Protein AF-A0A4Y2C6G5-F1 (afdb_monomer)

Sequence (142 aa):
MELARELGEEVDEKFTIVNLKKVILNSSDYEEEFAKEMLEAIIVRRQEKEVLERQREKEDKDRKFEREKEERDRQFELEKIKLQTSSETSSVTSESSENNTKYNCAELQKVLQRFDSRTDDISLYLVVFERQANRLKINKAD

Foldseek 3Di:
DVLLVVLVHDDDPPDDPVNSVVSQVPRPSRDPVVSVVVVVVVVVVVVVVVVVVVVVVVVVVVVVVVVVVVVVVVVVVVVVVVVVVVVVVVVVVVVVQVVLLVVLVVVLVVVQDDDDPVPDDPVVSVVVSVVSCVVSVNDDDD

pLDDT: mean 84.84, std 15.59, range [36.28, 97.12]

Structure (mmCIF, N/CA/C/O backbone):
data_AF-A0A4Y2C6G5-F1
#
_entry.id   AF-A0A4Y2C6G5-F1
#
loop_
_atom_site.group_PDB
_atom_site.id
_atom_site.type_symbol
_atom_site.label_atom_id
_atom_site.label_alt_id
_atom_site.label_comp_id
_atom_site.label_asym_id
_atom_site.label_entity_id
_atom_site.label_seq_id
_atom_site.pdbx_PDB_ins_code
_atom_site.Cartn_x
_atom_site.Cartn_y
_atom_site.Cartn_z
_atom_site.occupancy
_atom_site.B_iso_or_equiv
_atom_site.auth_seq_id
_atom_site.auth_comp_id
_atom_site.auth_asym_id
_atom_site.auth_atom_id
_atom_site.pdbx_PDB_model_num
ATOM 1 N N . MET A 1 1 ? -17.952 -5.181 23.622 1.00 89.81 1 MET A N 1
ATOM 2 C CA . MET A 1 1 ? -18.436 -6.536 23.952 1.00 89.81 1 MET A CA 1
ATOM 3 C C . MET A 1 1 ? -17.444 -7.280 24.822 1.00 89.81 1 MET A C 1
ATOM 5 O O . MET A 1 1 ? -17.897 -7.850 25.794 1.00 89.81 1 MET A O 1
ATOM 9 N N . GLU A 1 2 ? -16.135 -7.221 24.537 1.00 91.62 2 GLU A N 1
ATOM 10 C CA . GLU A 1 2 ? -15.084 -7.856 25.361 1.00 91.62 2 GLU A CA 1
ATOM 11 C C . GLU A 1 2 ? -15.239 -7.608 26.871 1.00 91.62 2 GLU A C 1
ATOM 13 O O . GLU A 1 2 ? -15.403 -8.576 27.595 1.00 91.62 2 GLU A O 1
ATOM 18 N N . LEU A 1 3 ? -15.323 -6.351 27.329 1.00 92.50 3 LEU A N 1
ATOM 19 C CA . LEU A 1 3 ? -15.504 -6.057 28.761 1.00 92.50 3 LEU A CA 1
ATOM 20 C C . LEU A 1 3 ? -16.747 -6.729 29.379 1.00 92.50 3 LEU A C 1
ATOM 22 O O . LEU A 1 3 ? -16.678 -7.247 30.481 1.00 92.50 3 LEU A O 1
ATOM 26 N N . ALA A 1 4 ? -17.881 -6.752 28.676 1.00 92.69 4 ALA A N 1
ATOM 27 C CA . ALA A 1 4 ? -19.091 -7.387 29.200 1.00 92.69 4 ALA A CA 1
ATOM 28 C C . ALA A 1 4 ? -18.929 -8.911 29.331 1.00 92.69 4 ALA A C 1
ATOM 30 O O . ALA A 1 4 ? -19.365 -9.483 30.319 1.00 92.69 4 ALA A O 1
ATOM 31 N N . ARG A 1 5 ? -18.246 -9.554 28.371 1.00 92.19 5 ARG A N 1
ATOM 32 C CA . ARG A 1 5 ? -17.932 -10.989 28.456 1.00 92.19 5 ARG A CA 1
ATOM 33 C C . ARG A 1 5 ? -16.971 -11.298 29.601 1.00 92.19 5 ARG A C 1
ATOM 35 O O . ARG A 1 5 ? -17.104 -12.346 30.217 1.00 92.19 5 ARG A O 1
ATOM 42 N N . GLU A 1 6 ? -16.027 -10.400 29.872 1.00 91.12 6 GLU A N 1
ATOM 43 C CA . GLU A 1 6 ? -15.084 -10.541 30.986 1.00 91.12 6 GLU A CA 1
ATOM 44 C C . GLU A 1 6 ? -15.792 -10.464 32.346 1.00 91.12 6 GLU A C 1
ATOM 46 O O . GLU A 1 6 ? -15.459 -11.210 33.258 1.00 91.12 6 GLU A O 1
ATOM 51 N N . LEU A 1 7 ? -16.831 -9.629 32.447 1.00 91.69 7 LEU A N 1
ATOM 52 C CA . LEU A 1 7 ? -17.733 -9.560 33.604 1.00 91.69 7 LEU A CA 1
ATOM 53 C C . LEU A 1 7 ? -18.719 -10.745 33.680 1.00 91.69 7 LEU A C 1
ATOM 55 O O . LEU A 1 7 ? -19.622 -10.738 34.505 1.00 91.69 7 LEU A O 1
ATOM 59 N N . GLY A 1 8 ? -18.597 -11.748 32.802 1.00 90.19 8 GLY A N 1
ATOM 60 C CA . GLY A 1 8 ? -19.485 -12.914 32.777 1.00 90.19 8 GLY A CA 1
ATOM 61 C C . GLY A 1 8 ? -20.882 -12.647 32.206 1.00 90.19 8 GLY A C 1
ATOM 62 O O . GLY A 1 8 ? -21.737 -13.530 32.256 1.00 90.19 8 GLY A O 1
ATOM 63 N N . GLU A 1 9 ? -21.122 -11.467 31.632 1.00 92.88 9 GLU A N 1
ATOM 64 C CA . GLU A 1 9 ? -22.418 -11.092 31.071 1.00 92.88 9 GLU A CA 1
ATOM 65 C C . GLU A 1 9 ? -22.597 -11.631 29.645 1.00 92.88 9 GLU A C 1
ATOM 67 O O . GLU A 1 9 ? -21.712 -11.536 28.782 1.00 92.88 9 GLU A O 1
ATOM 72 N N . GLU A 1 10 ? -23.790 -12.151 29.357 1.00 90.25 10 GLU A N 1
ATOM 73 C CA . GLU A 1 10 ? -24.140 -12.613 28.018 1.00 90.25 10 GLU A CA 1
ATOM 74 C C . GLU A 1 10 ? -24.421 -11.414 27.097 1.00 90.25 10 GLU A C 1
ATOM 76 O O . GLU A 1 10 ? -25.297 -10.583 27.348 1.00 90.25 10 GLU A O 1
ATOM 81 N N . VAL A 1 11 ? -23.661 -11.310 26.002 1.00 91.19 11 VAL A N 1
ATOM 82 C CA . VAL A 1 11 ? -23.789 -10.218 25.026 1.00 91.19 11 VAL A CA 1
ATOM 83 C C . VAL A 1 11 ? -23.947 -10.738 23.603 1.00 91.19 11 VAL A C 1
ATOM 85 O O . VAL A 1 11 ? -23.107 -11.490 23.103 1.00 91.19 11 VAL A O 1
ATOM 88 N N . ASP A 1 12 ? -25.004 -10.274 22.934 1.00 90.69 12 ASP A N 1
ATOM 89 C CA . ASP A 1 12 ? -25.268 -10.514 21.511 1.00 90.69 12 ASP A CA 1
ATOM 90 C C . ASP A 1 12 ? -24.484 -9.503 20.653 1.00 90.69 12 ASP A C 1
ATOM 92 O O . ASP A 1 12 ? -24.320 -8.334 21.017 1.00 90.69 12 ASP A O 1
ATOM 96 N N . GLU A 1 13 ? -24.036 -9.936 19.476 1.00 90.12 13 GLU A N 1
ATOM 97 C CA . GLU A 1 13 ? -23.393 -9.087 18.471 1.00 90.12 13 GLU A CA 1
ATOM 98 C C . GLU A 1 13 ? -24.271 -7.909 18.024 1.00 90.12 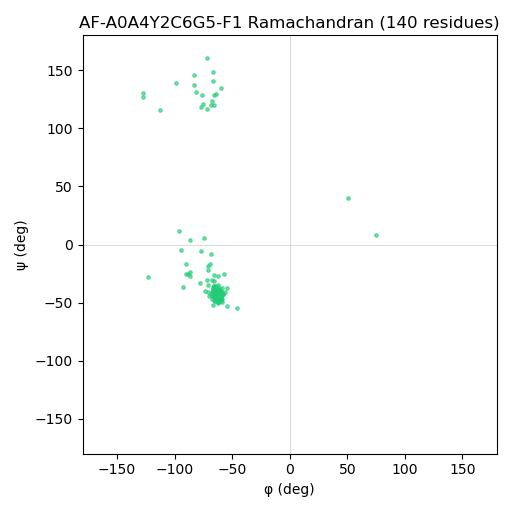13 GLU A C 1
ATOM 100 O O . GLU A 1 13 ? -23.763 -6.859 17.628 1.00 90.12 13 GLU A O 1
ATOM 105 N N . LYS A 1 14 ? -25.595 -8.051 18.137 1.00 92.75 14 LYS A N 1
ATOM 106 C CA . LYS A 1 14 ? -26.580 -7.008 17.817 1.00 92.75 14 LYS A CA 1
ATOM 107 C C . LYS A 1 14 ? -26.699 -5.926 18.889 1.00 92.75 14 LYS A C 1
ATOM 109 O O . LYS A 1 14 ? -27.456 -4.969 18.703 1.00 92.75 14 LYS A O 1
ATOM 114 N N . PHE A 1 15 ? -26.017 -6.060 20.027 1.00 93.25 15 PHE A N 1
ATOM 115 C CA . PHE A 1 15 ? -26.113 -5.066 21.090 1.00 93.25 15 PHE A CA 1
ATOM 116 C C . PHE A 1 15 ? -25.526 -3.731 20.633 1.00 93.25 15 PHE A C 1
ATOM 118 O O . PHE A 1 15 ? -24.386 -3.629 20.181 1.00 93.25 15 PHE A O 1
ATOM 125 N N . THR A 1 16 ? -26.311 -2.670 20.808 1.00 95.12 16 THR A N 1
ATOM 126 C CA . THR A 1 16 ? -25.827 -1.303 20.628 1.00 95.12 16 THR A CA 1
ATOM 127 C C . THR A 1 16 ? -24.896 -0.922 21.776 1.00 95.12 16 THR A C 1
ATOM 129 O O . THR A 1 16 ? -24.959 -1.492 22.867 1.00 95.12 16 THR A O 1
ATOM 132 N N . ILE A 1 17 ? -24.067 0.103 21.569 1.00 93.00 17 ILE A N 1
ATOM 133 C CA . ILE A 1 17 ? -23.175 0.639 22.610 1.00 93.00 17 ILE A CA 1
ATOM 134 C C . ILE A 1 17 ? -23.960 1.011 23.879 1.00 93.00 17 ILE A C 1
ATOM 136 O O . ILE A 1 17 ? -23.490 0.772 24.988 1.00 93.00 17 ILE A O 1
ATOM 140 N N . VAL A 1 18 ? -25.175 1.545 23.722 1.00 94.75 18 VAL A N 1
ATOM 141 C CA . VAL A 1 18 ? -26.054 1.906 24.845 1.00 94.75 18 VAL A CA 1
ATOM 142 C C . VAL A 1 18 ? -26.491 0.666 25.627 1.00 94.75 18 VAL A C 1
ATOM 144 O O . VAL A 1 18 ? -26.417 0.670 26.855 1.00 94.75 18 VAL A O 1
ATOM 147 N N . ASN A 1 19 ? -26.889 -0.407 24.934 1.00 94.31 19 ASN A N 1
ATOM 148 C CA . ASN A 1 19 ? -27.269 -1.667 25.577 1.00 94.31 19 ASN A CA 1
ATOM 149 C C . ASN A 1 19 ? -26.076 -2.301 26.300 1.00 94.31 19 ASN A C 1
ATOM 151 O O . ASN A 1 19 ? -26.203 -2.700 27.450 1.00 94.31 19 ASN A O 1
ATOM 155 N N . LEU A 1 20 ? -24.904 -2.314 25.665 1.00 93.75 20 LEU A N 1
ATOM 156 C CA . LEU A 1 20 ? -23.661 -2.799 26.265 1.00 93.75 20 LEU A CA 1
ATOM 157 C C . LEU A 1 20 ? -23.272 -2.026 27.521 1.00 93.75 20 LEU A C 1
ATOM 159 O O . LEU A 1 20 ? -22.968 -2.636 28.540 1.00 93.75 20 LEU A O 1
ATOM 163 N N . LYS A 1 21 ? -23.326 -0.692 27.469 1.00 93.94 21 LYS A N 1
ATOM 164 C CA . LYS A 1 21 ? -23.073 0.153 28.638 1.00 93.94 21 LYS A CA 1
ATOM 165 C C . LYS A 1 21 ? -24.038 -0.185 29.774 1.00 93.94 21 LYS A C 1
ATOM 167 O O . LYS A 1 21 ? -23.617 -0.271 30.919 1.00 93.94 21 LYS A O 1
ATOM 172 N N . LYS A 1 22 ? -25.321 -0.385 29.458 1.00 94.69 22 LYS A N 1
ATOM 173 C CA . LYS A 1 22 ? -26.342 -0.737 30.448 1.00 94.69 22 LYS A CA 1
ATOM 174 C C . LYS A 1 22 ? -26.073 -2.097 31.097 1.00 94.69 22 LYS A C 1
ATOM 176 O O . LYS A 1 22 ? -26.218 -2.202 32.304 1.00 94.69 22 LYS A O 1
ATOM 181 N N . VAL A 1 23 ? -25.687 -3.105 30.315 1.00 94.31 23 VAL A N 1
ATOM 182 C CA . VAL A 1 23 ? -25.339 -4.443 30.828 1.00 94.31 23 VAL A CA 1
ATOM 183 C C . VAL A 1 23 ? -24.133 -4.364 31.761 1.00 94.31 23 VAL A C 1
ATOM 185 O O . VAL A 1 23 ? -24.220 -4.808 32.894 1.00 94.31 23 VAL A O 1
ATOM 188 N N . ILE A 1 24 ? -23.060 -3.695 31.330 1.00 93.88 24 ILE A N 1
ATOM 189 C CA . ILE A 1 24 ? -21.831 -3.542 32.121 1.00 93.88 24 ILE A CA 1
ATOM 190 C C . ILE A 1 24 ? -22.106 -2.838 33.456 1.00 93.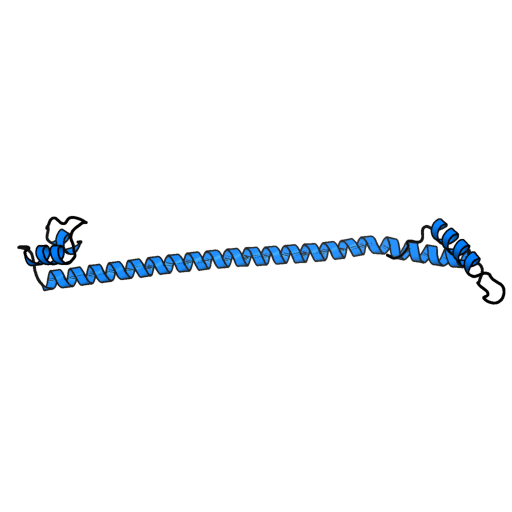88 24 ILE A C 1
ATOM 192 O O . ILE A 1 24 ? -21.684 -3.324 34.493 1.00 93.88 24 ILE A O 1
ATOM 196 N N . LEU A 1 25 ? -22.840 -1.719 33.442 1.00 93.38 25 LEU A N 1
ATOM 197 C CA . LEU A 1 25 ? -23.123 -0.944 34.658 1.00 93.38 25 LEU A CA 1
ATOM 198 C C . LEU A 1 25 ? -24.091 -1.634 35.628 1.00 93.38 25 LEU A C 1
ATOM 200 O O . LEU A 1 25 ? -24.137 -1.264 36.796 1.00 93.38 25 LEU A O 1
ATOM 204 N N . ASN A 1 26 ? -24.897 -2.578 35.140 1.00 93.94 26 ASN A N 1
ATOM 205 C CA . ASN A 1 26 ? -25.849 -3.325 35.960 1.00 93.94 26 ASN A CA 1
ATOM 206 C C . ASN A 1 26 ? -25.283 -4.662 36.462 1.00 93.94 26 ASN A C 1
ATOM 208 O O . ASN A 1 26 ? -25.981 -5.351 37.205 1.00 93.94 26 ASN A O 1
ATOM 212 N N . SER A 1 27 ? -24.074 -5.039 36.038 1.00 93.31 27 SER A N 1
ATOM 213 C CA . SER A 1 27 ? -23.434 -6.284 36.454 1.00 93.31 27 SER A CA 1
ATOM 214 C C . SER A 1 27 ? -23.097 -6.249 37.945 1.00 93.31 27 SER A C 1
ATOM 216 O O . SER A 1 27 ? -22.663 -5.217 38.463 1.00 93.31 27 SER A O 1
ATOM 218 N N . SER A 1 28 ? -23.283 -7.372 38.644 1.00 91.81 28 SER A N 1
ATOM 219 C CA . SER A 1 28 ? -22.916 -7.493 40.064 1.00 91.81 28 SER A CA 1
ATOM 220 C C . SER A 1 28 ? -21.413 -7.394 40.295 1.00 91.81 28 SER A C 1
ATOM 222 O O . SER A 1 28 ? -20.993 -6.971 41.369 1.00 91.81 28 SER A O 1
ATOM 224 N N . ASP A 1 29 ? -20.630 -7.750 39.279 1.00 91.06 29 ASP A N 1
ATOM 225 C CA . ASP A 1 29 ? -19.170 -7.788 39.324 1.00 91.06 29 ASP A CA 1
ATOM 226 C C . ASP A 1 29 ? -18.546 -6.503 38.752 1.00 91.06 29 ASP A C 1
ATOM 228 O O . ASP A 1 29 ? -17.345 -6.437 38.495 1.00 91.06 29 ASP A O 1
ATOM 232 N N . TYR A 1 30 ? -19.355 -5.459 38.529 1.00 94.25 30 TYR A N 1
ATOM 233 C CA . TYR A 1 30 ? -18.868 -4.179 38.031 1.00 94.25 30 TYR A CA 1
ATOM 234 C C . TYR A 1 30 ? -18.007 -3.454 39.073 1.00 94.25 30 TYR A C 1
ATOM 236 O O . TYR A 1 30 ? -18.485 -3.039 40.130 1.00 94.25 30 TYR A O 1
ATOM 244 N N . GLU A 1 31 ? -16.756 -3.194 38.703 1.00 94.62 31 GLU A N 1
ATOM 245 C CA . GLU A 1 31 ? -15.835 -2.324 39.428 1.00 94.62 31 GLU A CA 1
ATOM 246 C C . GLU A 1 31 ? -15.256 -1.272 38.470 1.00 94.62 31 GLU A C 1
ATOM 248 O O . GLU A 1 31 ? -14.798 -1.595 37.372 1.00 94.62 31 GLU A O 1
ATOM 253 N N . GLU A 1 32 ? -15.299 0.005 38.866 1.00 93.06 32 GLU A N 1
ATOM 254 C CA . GLU A 1 32 ? -14.988 1.136 37.978 1.00 93.06 32 GLU A CA 1
ATOM 255 C C . GLU A 1 32 ? -13.535 1.128 37.483 1.00 93.06 32 GLU A C 1
ATOM 257 O O . GLU A 1 32 ? -13.302 1.250 36.279 1.00 93.06 32 GLU A O 1
ATOM 262 N N . GLU A 1 33 ? -12.563 0.943 38.382 1.00 94.88 33 GLU A N 1
ATOM 263 C CA . GLU A 1 33 ? -11.141 0.916 38.011 1.00 94.88 33 GLU A CA 1
ATOM 264 C C . GLU A 1 33 ? -10.806 -0.309 37.154 1.00 94.88 33 GLU A C 1
ATOM 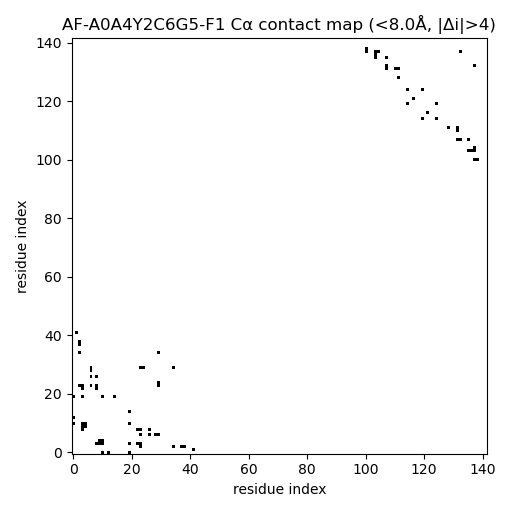266 O O . GLU A 1 33 ? -10.128 -0.176 36.136 1.00 94.88 33 GLU A O 1
ATOM 271 N N . PHE A 1 34 ? -11.366 -1.477 37.480 1.00 93.56 34 PHE A N 1
ATOM 272 C CA . PHE A 1 34 ? -11.211 -2.681 36.662 1.00 93.56 34 PHE A CA 1
ATOM 273 C C . PHE A 1 34 ? -11.777 -2.486 35.249 1.00 93.56 34 PHE A C 1
ATOM 275 O O . PHE A 1 34 ? -11.112 -2.771 34.251 1.00 93.56 34 PHE A O 1
ATOM 282 N N . ALA A 1 35 ? -13.000 -1.957 35.138 1.00 93.94 35 ALA A N 1
ATOM 283 C CA . ALA A 1 35 ? -13.636 -1.697 33.851 1.00 93.94 35 ALA A CA 1
ATOM 284 C C . ALA A 1 35 ? -12.833 -0.692 33.013 1.00 93.94 35 ALA A C 1
ATOM 286 O O . ALA A 1 35 ? -12.715 -0.851 31.793 1.00 93.94 35 ALA A O 1
ATOM 287 N N . LYS A 1 36 ? -12.265 0.328 33.661 1.00 94.62 36 LYS A N 1
ATOM 288 C CA . LYS A 1 36 ? -11.412 1.327 33.023 1.00 94.62 36 LYS A CA 1
ATOM 289 C C . LYS A 1 36 ? -10.103 0.719 32.520 1.00 94.62 36 LYS A C 1
ATOM 291 O O . LYS A 1 36 ? -9.812 0.863 31.334 1.00 94.62 36 LYS A O 1
ATOM 296 N N . GLU A 1 37 ? -9.368 -0.005 33.362 1.00 95.56 37 GLU A N 1
ATOM 297 C CA . GLU A 1 37 ? -8.114 -0.670 32.983 1.00 95.56 37 GLU A CA 1
ATOM 298 C C . GLU A 1 37 ? -8.337 -1.669 31.838 1.00 95.56 37 GLU A C 1
ATOM 300 O O . GLU A 1 37 ? -7.598 -1.689 30.852 1.00 95.56 37 GLU A O 1
ATOM 305 N N . MET A 1 38 ? -9.423 -2.441 31.903 1.00 94.12 38 MET A N 1
ATOM 306 C CA . MET A 1 38 ? -9.791 -3.378 30.847 1.00 94.12 38 MET A CA 1
ATOM 307 C C . MET A 1 38 ? -10.088 -2.662 29.522 1.00 94.12 38 MET A C 1
ATOM 309 O O . MET A 1 38 ? -9.643 -3.103 28.461 1.00 94.12 38 MET A O 1
ATOM 313 N N . LEU A 1 39 ? -10.819 -1.542 29.546 1.00 94.62 39 LEU A N 1
ATOM 314 C CA . LEU A 1 39 ? -11.073 -0.749 28.339 1.00 94.62 39 LEU A CA 1
ATOM 315 C C . LEU A 1 39 ? -9.788 -0.149 27.769 1.00 94.62 39 LEU A C 1
ATOM 317 O O . LEU A 1 39 ? -9.605 -0.186 26.552 1.00 94.62 39 LEU A O 1
ATOM 321 N N . GLU A 1 40 ? -8.899 0.361 28.618 1.00 96.44 40 GLU A N 1
ATOM 322 C CA . GLU A 1 40 ? -7.588 0.865 28.206 1.00 96.44 40 GLU A CA 1
ATOM 323 C C . GLU A 1 40 ? -6.761 -0.242 27.537 1.00 96.44 40 GLU A C 1
ATOM 325 O O . GLU A 1 40 ? -6.276 -0.055 26.419 1.00 96.44 40 GLU A O 1
ATOM 330 N N . ALA A 1 41 ? -6.699 -1.435 28.134 1.00 95.75 41 ALA A N 1
ATOM 331 C CA . ALA A 1 41 ? -6.015 -2.589 27.556 1.00 95.75 41 ALA A CA 1
ATOM 332 C C . ALA A 1 41 ? -6.611 -3.009 26.199 1.00 95.75 41 ALA A C 1
ATOM 334 O O . ALA A 1 41 ? -5.874 -3.316 25.258 1.00 95.75 41 ALA A O 1
ATOM 335 N N . ILE A 1 42 ? -7.943 -2.996 26.060 1.00 95.44 42 ILE A N 1
ATOM 336 C CA . ILE A 1 42 ? -8.625 -3.286 24.788 1.00 95.44 42 ILE A CA 1
ATOM 337 C C . ILE A 1 42 ? -8.265 -2.237 23.729 1.00 95.44 42 ILE A C 1
ATOM 339 O O . ILE A 1 42 ? -8.020 -2.592 22.573 1.00 95.44 42 ILE A O 1
ATOM 343 N N . ILE A 1 43 ? -8.231 -0.953 24.098 1.00 96.00 43 ILE A N 1
ATOM 344 C CA . ILE A 1 43 ? -7.864 0.140 23.189 1.00 96.00 43 ILE A CA 1
ATOM 345 C C . ILE A 1 43 ? -6.421 -0.031 22.713 1.00 96.00 43 ILE A C 1
ATOM 347 O O . ILE A 1 43 ? -6.191 -0.034 21.502 1.00 96.00 43 ILE A O 1
ATOM 351 N N . VAL A 1 44 ? -5.474 -0.240 23.633 1.00 97.12 44 VAL A N 1
ATOM 352 C CA . VAL A 1 44 ? -4.052 -0.434 23.307 1.00 97.12 44 VAL A CA 1
ATOM 353 C C . VAL A 1 44 ? -3.873 -1.635 22.383 1.00 97.12 44 VAL A C 1
ATOM 355 O O . VAL A 1 44 ? -3.297 -1.499 21.307 1.00 97.12 44 VAL A O 1
ATOM 358 N N . ARG A 1 45 ? -4.460 -2.789 22.719 1.00 95.31 45 ARG A N 1
ATOM 359 C CA . ARG A 1 45 ? -4.357 -4.008 21.901 1.00 95.31 45 ARG A CA 1
ATOM 360 C C . ARG A 1 45 ? -4.896 -3.806 20.480 1.00 95.31 45 ARG A C 1
ATOM 362 O O . ARG A 1 45 ? -4.347 -4.341 19.517 1.00 95.31 45 ARG A O 1
ATOM 369 N N . ARG A 1 46 ? -5.979 -3.034 20.325 1.00 95.50 46 ARG A N 1
ATOM 370 C CA . ARG A 1 46 ? -6.539 -2.689 19.006 1.00 95.50 46 ARG A CA 1
ATOM 371 C C . ARG A 1 46 ? -5.615 -1.768 18.219 1.00 95.50 46 ARG A C 1
ATOM 373 O O . ARG A 1 46 ? -5.409 -2.015 17.034 1.00 95.50 46 ARG A O 1
ATOM 380 N N . GLN A 1 47 ? -5.039 -0.762 18.871 1.00 96.00 47 GLN A N 1
ATOM 381 C CA . GLN A 1 47 ? -4.074 0.142 18.246 1.00 96.00 47 GLN A CA 1
ATOM 382 C C . GLN A 1 47 ? -2.807 -0.597 17.807 1.00 96.00 47 GLN A C 1
ATOM 384 O O . GLN A 1 47 ? -2.376 -0.442 16.668 1.00 96.00 47 GLN A O 1
ATOM 389 N N . GLU A 1 48 ? -2.238 -1.446 18.664 1.00 96.06 48 GLU A N 1
ATOM 390 C CA . GLU A 1 48 ? -1.064 -2.262 18.337 1.00 96.06 48 GLU A CA 1
ATOM 391 C C . GLU A 1 48 ? -1.322 -3.171 17.135 1.00 96.06 48 GLU A C 1
ATOM 393 O O . GLU A 1 48 ? -0.497 -3.251 16.224 1.00 96.06 48 GLU A O 1
ATOM 398 N N . LYS A 1 49 ? -2.494 -3.815 17.093 1.00 95.88 49 LYS A N 1
ATOM 399 C CA . LYS A 1 49 ? -2.894 -4.646 15.955 1.00 95.88 49 LYS A CA 1
ATOM 400 C C . LYS A 1 49 ? -2.968 -3.835 14.660 1.00 95.88 49 LYS A C 1
ATOM 402 O O . LYS A 1 49 ? -2.445 -4.273 13.640 1.00 95.88 49 LYS A O 1
ATOM 407 N N . GLU A 1 50 ? -3.573 -2.652 14.701 1.00 96.31 50 GLU A N 1
ATOM 408 C CA . GLU A 1 50 ? -3.694 -1.762 13.543 1.00 96.31 50 GLU A CA 1
ATOM 409 C C . GLU A 1 50 ? -2.324 -1.259 13.054 1.00 96.31 50 GLU A C 1
ATOM 411 O O . GLU A 1 50 ? -2.064 -1.199 11.851 1.00 96.31 50 GLU A O 1
ATOM 416 N N . VAL A 1 51 ? -1.414 -0.931 13.978 1.00 96.81 51 VAL A N 1
ATOM 417 C CA . VAL A 1 51 ? -0.031 -0.548 13.655 1.00 96.81 51 VAL A CA 1
ATOM 418 C C . VAL A 1 51 ? 0.717 -1.712 13.008 1.00 96.81 51 VAL A C 1
ATOM 420 O O . VAL A 1 51 ? 1.364 -1.519 11.979 1.00 96.81 51 VAL A O 1
ATOM 423 N N . LEU A 1 52 ? 0.593 -2.921 13.559 1.00 96.69 52 LEU A N 1
ATOM 424 C CA . LEU A 1 52 ? 1.237 -4.114 13.016 1.00 96.69 52 LEU A CA 1
ATOM 425 C C . LEU A 1 52 ? 0.718 -4.455 11.612 1.00 96.69 52 LEU A C 1
ATOM 427 O O . LEU A 1 52 ? 1.506 -4.799 10.732 1.00 96.69 52 LEU A O 1
ATOM 431 N N . GLU A 1 53 ? -0.591 -4.339 11.381 1.00 96.44 53 GLU A N 1
ATOM 432 C CA . GLU A 1 53 ? -1.195 -4.538 10.058 1.00 96.44 53 GLU A CA 1
ATOM 433 C C . GLU A 1 53 ? -0.678 -3.509 9.044 1.00 96.44 53 GLU A C 1
ATOM 435 O O . GLU A 1 53 ? -0.242 -3.890 7.956 1.00 96.44 53 GLU A O 1
ATOM 440 N N . ARG A 1 54 ? -0.618 -2.223 9.418 1.00 95.94 54 ARG A N 1
ATOM 441 C CA . ARG A 1 54 ? -0.025 -1.179 8.563 1.00 95.94 54 ARG A CA 1
ATOM 442 C C . ARG A 1 54 ? 1.446 -1.429 8.260 1.00 95.94 54 ARG A C 1
ATOM 444 O O . ARG A 1 54 ? 1.889 -1.181 7.139 1.00 95.94 54 ARG A O 1
ATOM 451 N N . GLN A 1 55 ? 2.211 -1.890 9.246 1.00 96.06 55 GLN A N 1
ATOM 452 C CA . GLN A 1 55 ? 3.628 -2.178 9.063 1.00 96.06 55 GLN A CA 1
ATOM 453 C C . GLN A 1 55 ? 3.831 -3.332 8.077 1.00 96.06 55 GLN A C 1
ATOM 455 O O . GLN A 1 55 ? 4.617 -3.195 7.143 1.00 96.06 55 GLN A O 1
ATOM 460 N N . ARG A 1 56 ? 3.052 -4.412 8.211 1.00 96.06 56 ARG A N 1
ATOM 461 C CA . ARG A 1 56 ? 3.060 -5.529 7.253 1.00 96.06 56 ARG A CA 1
ATOM 462 C C . ARG A 1 56 ? 2.682 -5.084 5.843 1.00 96.06 56 ARG A C 1
ATOM 464 O O . ARG A 1 56 ? 3.353 -5.461 4.888 1.00 96.06 56 ARG A O 1
ATOM 471 N N . GLU A 1 57 ? 1.650 -4.251 5.701 1.00 96.25 57 GLU A N 1
ATOM 472 C CA . GLU A 1 57 ? 1.244 -3.733 4.389 1.00 96.25 57 GLU A CA 1
ATOM 473 C C . GLU A 1 57 ? 2.353 -2.886 3.745 1.00 96.25 57 GLU A C 1
ATOM 475 O O . GLU A 1 57 ? 2.586 -2.972 2.537 1.00 96.25 57 GLU A O 1
ATOM 480 N N . LYS A 1 58 ? 3.064 -2.083 4.545 1.00 96.12 58 LYS A N 1
ATOM 481 C CA . LYS A 1 58 ? 4.199 -1.289 4.069 1.00 96.12 58 LYS A CA 1
ATOM 482 C C . LYS A 1 58 ? 5.360 -2.178 3.621 1.00 96.12 58 LYS A C 1
ATOM 484 O O . LYS A 1 58 ? 5.853 -1.997 2.514 1.00 96.12 58 LYS A O 1
ATOM 489 N N . GLU A 1 59 ? 5.742 -3.166 4.426 1.00 96.50 59 GLU A N 1
ATOM 490 C CA . GLU A 1 59 ? 6.803 -4.123 4.081 1.00 96.50 59 GLU A CA 1
ATOM 491 C C . GLU A 1 59 ? 6.473 -4.913 2.803 1.00 96.50 59 GLU A C 1
ATOM 493 O O . GLU A 1 59 ? 7.337 -5.116 1.947 1.00 96.50 59 GLU A O 1
ATOM 498 N N . ASP A 1 60 ? 5.213 -5.312 2.620 1.00 96.31 60 ASP A N 1
ATOM 499 C CA . ASP A 1 60 ? 4.763 -5.987 1.402 1.00 96.31 60 ASP A CA 1
ATOM 500 C C . ASP A 1 60 ? 4.809 -5.071 0.169 1.00 96.31 60 ASP A C 1
ATOM 502 O O . ASP A 1 60 ? 5.205 -5.521 -0.916 1.00 96.31 60 ASP A O 1
ATOM 506 N N . LYS A 1 61 ? 4.438 -3.791 0.317 1.00 96.25 61 LYS A N 1
ATOM 507 C CA . LYS A 1 61 ? 4.561 -2.783 -0.750 1.00 96.25 61 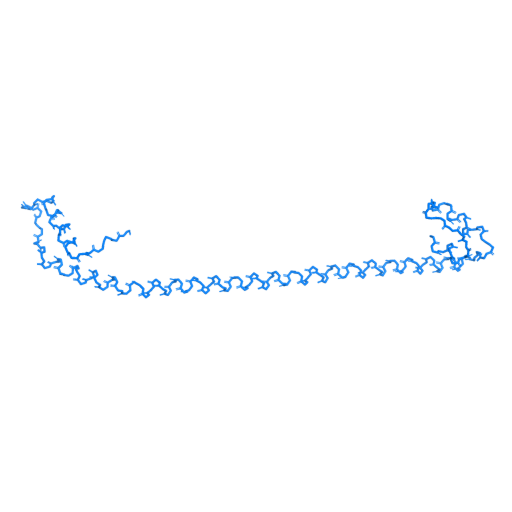LYS A CA 1
ATOM 508 C C . LYS A 1 61 ? 6.018 -2.544 -1.123 1.00 96.25 61 LYS A C 1
ATOM 510 O O . LYS A 1 61 ? 6.334 -2.586 -2.310 1.00 96.25 61 LYS A O 1
ATOM 515 N N . ASP A 1 62 ? 6.894 -2.383 -0.138 1.00 96.31 62 ASP A N 1
ATOM 516 C CA . ASP A 1 62 ? 8.324 -2.157 -0.355 1.00 96.31 62 ASP A CA 1
ATOM 517 C C . ASP A 1 62 ? 8.969 -3.378 -1.040 1.00 96.31 62 ASP A C 1
ATOM 519 O O . ASP A 1 62 ? 9.657 -3.237 -2.052 1.00 96.31 62 ASP A O 1
ATOM 523 N N . ARG A 1 63 ? 8.646 -4.606 -0.603 1.00 96.31 63 ARG A N 1
ATOM 524 C CA . ARG A 1 63 ? 9.113 -5.846 -1.258 1.00 96.31 63 ARG A CA 1
ATOM 525 C C . ARG A 1 63 ? 8.603 -5.985 -2.694 1.00 96.31 63 ARG A C 1
ATOM 527 O O . ARG A 1 63 ? 9.270 -6.577 -3.545 1.00 96.31 63 ARG A O 1
ATOM 534 N N . LYS A 1 64 ? 7.381 -5.529 -2.979 1.00 96.50 64 LYS A N 1
ATOM 535 C CA . LYS A 1 64 ? 6.842 -5.535 -4.345 1.00 96.50 64 LYS A CA 1
ATOM 536 C C . LYS A 1 64 ? 7.561 -4.506 -5.216 1.00 96.50 64 LYS A C 1
ATOM 538 O O . LYS A 1 64 ? 7.925 -4.845 -6.337 1.00 96.50 64 LYS A O 1
ATOM 543 N N . PHE A 1 65 ? 7.784 -3.307 -4.689 1.00 96.50 65 PHE A N 1
ATOM 544 C CA . PHE A 1 65 ? 8.492 -2.240 -5.384 1.00 96.50 65 PHE A CA 1
ATOM 545 C C . PHE A 1 65 ? 9.925 -2.645 -5.745 1.00 96.50 65 PHE A C 1
ATOM 547 O O . PHE A 1 65 ? 10.326 -2.468 -6.893 1.00 96.50 65 PHE A O 1
ATOM 554 N N . GLU A 1 66 ? 10.668 -3.260 -4.819 1.00 96.12 66 GLU A N 1
ATOM 555 C CA . GLU A 1 66 ? 12.048 -3.681 -5.096 1.00 96.12 66 GLU A CA 1
ATOM 556 C C . GLU A 1 66 ? 12.110 -4.766 -6.180 1.00 96.12 66 GLU A C 1
ATOM 558 O O . GLU A 1 66 ? 12.932 -4.681 -7.086 1.00 96.12 66 GLU A O 1
ATOM 563 N N . ARG A 1 67 ? 11.184 -5.738 -6.163 1.00 95.50 67 ARG A N 1
ATOM 564 C CA . ARG A 1 67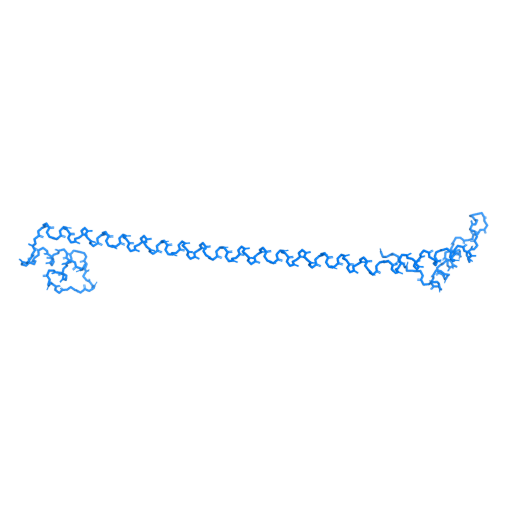 ? 11.098 -6.756 -7.227 1.00 95.50 67 ARG A CA 1
ATOM 565 C C . ARG A 1 67 ? 10.784 -6.156 -8.593 1.00 95.50 67 ARG A C 1
ATOM 567 O O . ARG A 1 67 ? 11.380 -6.560 -9.582 1.00 95.50 67 ARG A O 1
ATOM 574 N N . GLU A 1 68 ? 9.850 -5.209 -8.655 1.00 95.75 68 GLU A N 1
ATOM 575 C CA . GLU A 1 68 ? 9.505 -4.539 -9.913 1.00 95.75 68 GLU A CA 1
ATOM 576 C C . GLU A 1 68 ? 10.686 -3.719 -10.448 1.00 95.75 68 GLU A C 1
ATOM 578 O O . GLU A 1 68 ? 10.939 -3.691 -11.652 1.00 95.75 68 GLU A O 1
ATOM 583 N N . LYS A 1 69 ? 11.432 -3.070 -9.552 1.00 96.25 69 LYS A N 1
ATOM 584 C CA . LYS A 1 69 ? 12.640 -2.330 -9.906 1.00 96.25 69 LYS A CA 1
ATOM 585 C C . LYS A 1 69 ? 13.730 -3.261 -10.445 1.00 96.25 69 LYS A C 1
ATOM 587 O O . LYS A 1 69 ? 14.254 -2.986 -11.517 1.00 96.25 69 LYS A O 1
ATOM 592 N N . GLU A 1 70 ? 14.014 -4.370 -9.766 1.00 95.56 70 GLU A N 1
ATOM 593 C CA . GLU A 1 70 ? 15.001 -5.360 -10.220 1.00 95.56 70 GLU A CA 1
ATOM 594 C C . GLU A 1 70 ? 14.616 -5.967 -11.579 1.00 95.56 70 GLU A C 1
ATOM 596 O O . GLU A 1 70 ? 15.458 -6.125 -12.464 1.00 95.56 70 GLU A O 1
ATOM 601 N N . GLU A 1 71 ? 13.329 -6.259 -11.788 1.00 94.69 71 GLU A N 1
ATOM 602 C CA . GLU A 1 71 ? 12.834 -6.744 -13.076 1.00 94.69 71 GLU A CA 1
ATOM 603 C C . GLU A 1 71 ? 13.002 -5.697 -14.184 1.00 94.69 71 GLU A C 1
ATOM 605 O O . GLU A 1 71 ? 13.445 -6.032 -15.285 1.00 94.69 71 GLU A O 1
ATOM 610 N N . ARG A 1 72 ? 12.706 -4.426 -13.894 1.00 93.81 72 ARG A N 1
ATOM 611 C CA . ARG A 1 72 ? 12.901 -3.319 -14.837 1.00 93.81 72 ARG A CA 1
ATOM 612 C C . ARG A 1 72 ? 14.375 -3.134 -15.193 1.00 93.81 72 ARG A C 1
ATOM 614 O O . ARG A 1 72 ? 14.695 -2.989 -16.371 1.00 93.81 72 ARG A O 1
ATOM 621 N N . ASP A 1 73 ? 15.261 -3.179 -14.203 1.00 94.38 73 ASP A N 1
ATOM 622 C CA . ASP A 1 73 ? 16.706 -3.043 -14.406 1.00 94.38 73 ASP A CA 1
ATOM 623 C C . ASP A 1 73 ? 17.238 -4.206 -15.264 1.00 94.38 73 ASP A C 1
ATOM 625 O O . ASP A 1 73 ? 17.939 -3.984 -16.253 1.00 94.38 73 ASP A O 1
ATOM 629 N N . ARG A 1 74 ? 16.798 -5.442 -14.989 1.00 94.75 74 ARG A N 1
ATOM 630 C CA . ARG A 1 74 ? 17.113 -6.618 -15.817 1.00 94.75 74 ARG A CA 1
ATOM 631 C C . ARG A 1 74 ? 16.608 -6.472 -17.256 1.00 94.75 74 ARG A C 1
ATOM 633 O O . ARG A 1 74 ? 17.316 -6.848 -18.191 1.00 94.75 74 ARG A O 1
ATOM 640 N N . GLN A 1 75 ? 15.389 -5.971 -17.461 1.00 92.88 75 GLN A N 1
ATOM 641 C CA . GLN A 1 75 ? 14.846 -5.744 -18.807 1.00 92.88 75 GLN A CA 1
ATOM 642 C C . GLN A 1 75 ? 15.667 -4.703 -19.571 1.00 92.88 75 GLN A C 1
ATOM 644 O O . GLN A 1 75 ? 15.991 -4.918 -20.740 1.00 92.88 75 GLN A O 1
ATOM 649 N N . PHE A 1 76 ? 16.058 -3.621 -18.899 1.00 93.06 76 PHE A N 1
ATOM 650 C CA . PHE A 1 76 ? 16.897 -2.582 -19.483 1.00 93.06 76 PHE A CA 1
ATOM 651 C C . PHE A 1 76 ? 18.281 -3.114 -19.890 1.00 93.06 76 PHE A C 1
ATOM 653 O O . PHE A 1 76 ? 18.760 -2.827 -20.988 1.00 93.06 76 PHE A O 1
ATOM 660 N N . GLU A 1 77 ? 18.917 -3.940 -19.054 1.00 92.56 77 GLU A N 1
ATOM 661 C CA . GLU A 1 77 ? 20.191 -4.584 -19.400 1.00 92.56 77 GLU A CA 1
ATOM 662 C C . GLU A 1 77 ? 20.069 -5.502 -20.623 1.00 92.56 77 GLU A C 1
ATOM 664 O O . GLU A 1 77 ? 20.910 -5.451 -21.525 1.00 92.56 77 GLU A O 1
ATOM 669 N N . LEU A 1 78 ? 19.002 -6.305 -20.698 1.00 90.88 78 LEU A N 1
ATOM 670 C CA . LEU A 1 78 ? 18.740 -7.172 -21.849 1.00 90.88 78 LEU A CA 1
ATOM 671 C C . LEU A 1 78 ? 18.517 -6.369 -23.136 1.00 90.88 78 LEU A C 1
ATOM 673 O O . LEU A 1 78 ? 19.034 -6.743 -24.191 1.00 90.88 78 LEU A O 1
ATOM 677 N N . GLU A 1 79 ? 17.774 -5.264 -23.065 1.00 88.12 79 GLU A N 1
ATOM 678 C CA . GLU A 1 79 ? 17.553 -4.378 -24.210 1.00 88.12 79 GLU A CA 1
ATOM 679 C C . GLU A 1 79 ? 18.863 -3.738 -24.685 1.00 88.12 79 GLU A C 1
ATOM 681 O O . GLU A 1 79 ? 19.148 -3.727 -25.887 1.00 88.12 79 GLU A O 1
ATOM 686 N N . LYS A 1 80 ? 19.712 -3.295 -23.751 1.00 91.12 80 LYS A N 1
ATOM 687 C CA . LYS A 1 80 ? 21.041 -2.761 -24.062 1.00 91.12 80 LYS A CA 1
ATOM 688 C C . LYS A 1 80 ? 21.910 -3.787 -24.791 1.00 91.12 80 LYS A C 1
ATOM 690 O O . LYS A 1 80 ? 22.508 -3.446 -25.812 1.00 91.12 80 LYS A O 1
ATOM 695 N N . ILE A 1 81 ? 21.953 -5.033 -24.312 1.00 87.75 81 ILE A N 1
ATOM 696 C CA . ILE A 1 81 ? 22.696 -6.117 -24.975 1.00 87.75 81 ILE A CA 1
ATOM 697 C C . ILE A 1 81 ? 22.127 -6.365 -26.375 1.00 87.75 81 ILE A C 1
ATOM 699 O O . ILE A 1 81 ? 22.886 -6.427 -27.338 1.00 87.75 81 ILE A O 1
ATOM 703 N N . LYS A 1 82 ? 20.798 -6.438 -26.526 1.00 87.69 82 LYS A N 1
ATOM 704 C CA . LYS A 1 82 ? 20.150 -6.655 -27.829 1.00 87.69 82 LYS A CA 1
ATOM 705 C C . LYS A 1 82 ? 20.515 -5.570 -28.846 1.00 87.69 82 LYS A C 1
ATOM 707 O O . LYS A 1 82 ? 20.788 -5.892 -30.002 1.00 87.69 82 LYS A O 1
ATOM 712 N N . LEU A 1 83 ? 20.535 -4.304 -28.431 1.00 82.50 83 LEU A N 1
ATOM 713 C CA . LEU A 1 83 ? 20.939 -3.187 -29.290 1.00 82.50 83 LEU A CA 1
ATOM 714 C C . LEU A 1 83 ? 22.423 -3.266 -29.671 1.00 82.50 83 LEU A C 1
ATOM 716 O O . LEU A 1 83 ? 22.754 -3.067 -30.839 1.00 82.50 83 LEU A O 1
ATOM 720 N N . GLN A 1 84 ? 23.304 -3.606 -28.724 1.00 76.12 84 GLN A N 1
ATOM 721 C CA . GLN A 1 84 ? 24.732 -3.801 -28.996 1.00 76.12 84 GLN A CA 1
ATOM 722 C C . GLN A 1 84 ? 24.963 -4.949 -29.979 1.00 76.12 84 GLN A C 1
ATOM 724 O O . GLN A 1 84 ? 25.610 -4.745 -31.001 1.00 76.12 84 GLN A O 1
ATOM 729 N N . THR A 1 85 ? 24.352 -6.114 -29.752 1.00 69.62 85 THR A N 1
ATOM 730 C CA . THR A 1 85 ? 24.451 -7.247 -30.678 1.00 69.62 85 THR A CA 1
ATOM 731 C C . THR A 1 85 ? 23.866 -6.900 -32.046 1.00 69.62 85 THR A C 1
ATOM 733 O O . THR A 1 85 ? 24.471 -7.231 -33.056 1.00 69.62 85 THR A O 1
ATOM 736 N N . SER A 1 86 ? 22.741 -6.180 -32.126 1.00 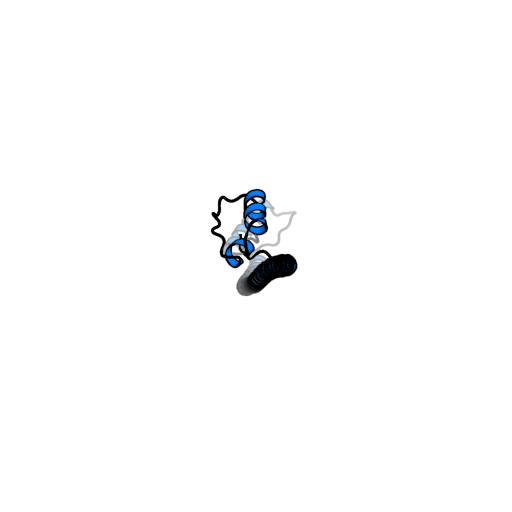65.62 86 SER A N 1
ATOM 737 C CA . SER A 1 86 ? 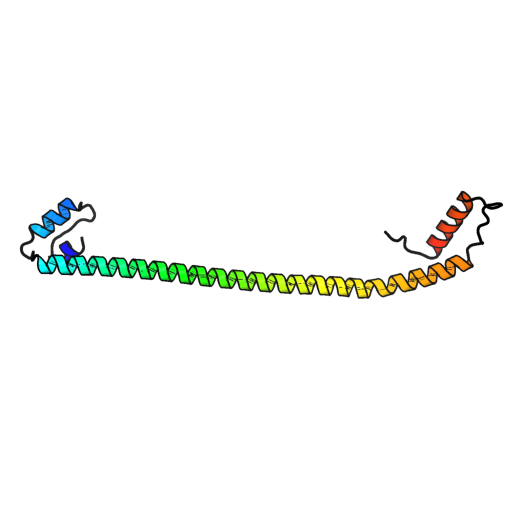22.189 -5.754 -33.420 1.00 65.62 86 SER A CA 1
ATOM 738 C C . SER A 1 86 ? 23.131 -4.797 -34.166 1.00 65.62 86 SER A C 1
ATOM 740 O O . SER A 1 86 ? 23.275 -4.922 -35.381 1.00 65.62 86 SER A O 1
ATOM 742 N N . SER A 1 87 ? 23.807 -3.885 -33.459 1.00 57.81 87 SER A N 1
ATOM 743 C CA . SER A 1 87 ? 24.822 -2.989 -34.035 1.00 57.81 87 SER A CA 1
ATOM 744 C C . SER A 1 87 ? 26.111 -3.716 -34.428 1.00 57.81 87 SER A C 1
ATOM 746 O O . SER A 1 87 ? 26.749 -3.355 -35.412 1.00 57.81 87 SER A O 1
ATOM 748 N N . GLU A 1 88 ? 26.518 -4.739 -33.680 1.00 54.38 88 GLU A N 1
ATOM 749 C CA . GLU A 1 88 ? 27.674 -5.567 -34.025 1.00 54.38 88 GLU A CA 1
ATOM 750 C C . GLU A 1 88 ? 27.349 -6.452 -35.231 1.00 54.38 88 GLU A C 1
ATOM 752 O O . GLU A 1 88 ? 28.149 -6.531 -36.157 1.00 54.38 88 GLU A O 1
ATOM 757 N N . THR A 1 89 ? 26.140 -7.024 -35.297 1.00 48.59 89 THR A N 1
ATOM 758 C CA . THR A 1 89 ? 25.685 -7.805 -36.458 1.00 48.59 89 THR A CA 1
ATOM 759 C C . THR A 1 89 ? 25.527 -6.964 -37.725 1.00 48.59 89 THR A C 1
ATOM 761 O O . THR A 1 89 ? 25.801 -7.481 -38.804 1.00 48.59 89 THR A O 1
ATOM 764 N N . SER A 1 90 ? 25.170 -5.673 -37.624 1.00 43.84 90 SER A N 1
ATOM 765 C CA . SER A 1 90 ? 25.173 -4.774 -38.788 1.00 43.84 90 SER A CA 1
ATOM 766 C C . SER A 1 90 ? 26.593 -4.410 -39.238 1.00 43.84 90 SER A C 1
ATOM 768 O O . SER A 1 90 ? 26.824 -4.248 -40.438 1.00 43.84 90 SER A O 1
ATOM 770 N N . SER A 1 91 ? 27.555 -4.357 -38.309 1.00 41.69 91 SER A N 1
ATOM 771 C CA . SER A 1 91 ? 28.975 -4.142 -38.611 1.00 41.69 91 SER A CA 1
ATOM 772 C C . SER A 1 91 ? 29.584 -5.331 -39.371 1.00 41.69 91 SER A C 1
ATOM 774 O O . SER A 1 91 ? 30.164 -5.144 -40.439 1.00 41.69 91 SER A O 1
ATOM 776 N N . VAL A 1 92 ? 29.344 -6.579 -38.935 1.00 45.19 92 VAL A N 1
ATOM 777 C CA . VAL A 1 92 ? 29.858 -7.775 -39.650 1.00 45.19 92 VAL A CA 1
ATOM 778 C C . VAL A 1 92 ? 29.163 -8.047 -40.991 1.00 45.19 92 VAL A C 1
ATOM 780 O O . VAL A 1 92 ? 29.733 -8.739 -41.834 1.00 45.19 92 VAL A O 1
ATOM 783 N N . THR A 1 93 ? 27.972 -7.493 -41.248 1.00 40.62 93 THR A N 1
ATOM 784 C CA . THR A 1 93 ? 27.343 -7.566 -42.582 1.00 40.62 93 THR A CA 1
ATOM 785 C C . THR A 1 93 ? 27.713 -6.406 -43.513 1.00 40.62 93 THR A C 1
ATOM 787 O O . THR A 1 93 ? 27.536 -6.541 -44.724 1.00 40.62 93 THR A O 1
ATOM 790 N N . SER A 1 94 ? 28.248 -5.292 -42.996 1.00 43.19 94 SER A N 1
ATOM 791 C CA . SER A 1 94 ? 28.573 -4.105 -43.813 1.00 43.19 94 SER A CA 1
ATOM 792 C C . SER A 1 94 ? 29.982 -4.140 -44.413 1.00 43.19 94 SER A C 1
ATOM 794 O O . SER A 1 94 ? 30.203 -3.605 -45.498 1.00 43.19 94 SER A O 1
ATOM 796 N N . GLU A 1 95 ? 30.930 -4.860 -43.808 1.00 43.78 95 GLU A N 1
ATOM 797 C CA . GLU A 1 95 ? 32.291 -4.948 -44.365 1.00 43.78 95 GLU A CA 1
ATOM 798 C C . GLU A 1 95 ? 32.368 -5.757 -45.676 1.00 43.78 95 GLU A C 1
ATOM 800 O O . GLU A 1 95 ? 33.328 -5.640 -46.440 1.00 43.78 95 GLU A O 1
ATOM 805 N N . SER A 1 96 ? 31.348 -6.557 -46.002 1.00 43.25 96 SER A N 1
ATOM 806 C CA . SER A 1 96 ? 31.314 -7.299 -47.273 1.00 43.25 96 SER A CA 1
ATOM 807 C C . SER A 1 96 ? 30.719 -6.497 -48.436 1.00 43.25 96 SER A C 1
ATOM 809 O O . SER A 1 96 ? 31.028 -6.788 -49.593 1.00 43.25 96 SER A O 1
ATOM 811 N N . SER A 1 97 ? 29.890 -5.483 -48.170 1.00 49.09 97 SER A N 1
ATOM 812 C CA . SER A 1 97 ? 29.212 -4.697 -49.211 1.00 49.09 97 SER A CA 1
ATOM 813 C C . SER A 1 97 ? 29.999 -3.447 -49.616 1.00 49.09 97 SER A C 1
ATOM 815 O O . SER A 1 97 ? 30.057 -3.143 -50.811 1.00 49.09 97 SER A O 1
ATOM 817 N N . GLU A 1 98 ? 30.670 -2.767 -48.680 1.00 51.53 98 GLU A N 1
ATOM 818 C CA . GLU A 1 98 ? 31.499 -1.581 -48.971 1.00 51.53 98 GLU A CA 1
ATOM 819 C C . GLU A 1 98 ? 32.702 -1.916 -49.857 1.00 51.53 98 GLU A C 1
ATOM 821 O O . GLU A 1 98 ? 32.999 -1.226 -50.833 1.00 51.53 98 GLU A O 1
ATOM 826 N N . ASN A 1 99 ? 33.365 -3.033 -49.568 1.00 54.69 99 ASN A N 1
ATOM 827 C CA . ASN A 1 99 ? 34.499 -3.496 -50.355 1.00 54.69 99 ASN A CA 1
ATOM 828 C C . ASN A 1 99 ? 34.060 -3.865 -51.779 1.00 54.69 99 ASN A C 1
ATOM 830 O O . ASN A 1 99 ? 34.642 -3.389 -52.752 1.00 54.69 99 ASN A O 1
ATOM 834 N N . ASN A 1 100 ? 32.986 -4.648 -51.919 1.00 54.91 100 ASN A N 1
ATOM 835 C CA . ASN A 1 100 ? 32.496 -5.111 -53.218 1.00 54.91 100 ASN A CA 1
ATOM 836 C C . ASN A 1 100 ? 31.999 -3.939 -54.090 1.00 54.91 100 ASN A C 1
ATOM 838 O O . ASN A 1 100 ? 32.367 -3.829 -55.257 1.00 54.91 100 ASN A O 1
ATOM 842 N N . THR A 1 101 ? 31.241 -2.997 -53.522 1.00 59.62 101 THR A N 1
ATOM 843 C CA . THR A 1 101 ? 30.808 -1.780 -54.240 1.00 59.62 101 THR A CA 1
ATOM 844 C C . THR A 1 101 ? 31.980 -0.892 -54.656 1.00 59.62 101 THR A C 1
ATOM 846 O O . THR A 1 101 ? 31.994 -0.404 -55.787 1.00 59.62 101 THR A O 1
ATOM 849 N N . LYS A 1 102 ? 33.005 -0.736 -53.808 1.00 63.75 102 LYS A N 1
ATOM 850 C CA . LYS A 1 102 ? 34.216 0.029 -54.141 1.00 63.75 102 LYS A CA 1
ATOM 851 C C . LYS A 1 102 ? 35.003 -0.593 -55.299 1.00 63.75 102 LYS A C 1
ATOM 853 O O . LYS A 1 102 ? 35.415 0.138 -56.201 1.00 63.75 102 LYS A O 1
ATOM 858 N N . TYR A 1 103 ? 35.169 -1.919 -55.317 1.00 61.25 103 TYR A N 1
ATOM 859 C CA . TYR A 1 103 ? 35.826 -2.624 -56.428 1.00 61.25 103 TYR A CA 1
ATOM 860 C C . TYR A 1 103 ? 35.030 -2.496 -57.733 1.00 61.25 103 TYR A C 1
ATOM 862 O O . TYR A 1 103 ? 35.596 -2.124 -58.761 1.00 61.25 103 TYR A O 1
ATOM 870 N N . ASN A 1 104 ? 33.709 -2.693 -57.685 1.00 70.31 104 ASN A N 1
ATOM 871 C CA . ASN A 1 104 ? 32.857 -2.571 -58.869 1.00 70.31 104 ASN A CA 1
ATOM 872 C C . ASN A 1 104 ? 32.762 -1.124 -59.393 1.00 70.31 104 ASN A C 1
ATOM 874 O O . ASN A 1 104 ? 32.656 -0.919 -60.599 1.00 70.31 104 ASN A O 1
ATOM 878 N N . CYS A 1 105 ? 32.860 -0.108 -58.527 1.00 71.25 105 CYS A N 1
ATOM 879 C CA . CYS A 1 105 ? 32.920 1.300 -58.936 1.00 71.25 105 CYS A CA 1
ATOM 880 C C . CYS A 1 105 ? 34.217 1.625 -59.703 1.00 71.25 105 CYS A C 1
ATOM 882 O O . CYS A 1 105 ? 34.185 2.301 -60.734 1.00 71.25 105 CYS A O 1
ATOM 884 N N . ALA A 1 106 ? 35.357 1.082 -59.260 1.00 77.75 106 ALA A N 1
ATOM 885 C CA . ALA A 1 106 ? 36.626 1.233 -59.973 1.00 77.75 106 ALA A CA 1
ATOM 886 C C . ALA A 1 106 ? 36.617 0.511 -61.336 1.00 77.75 106 ALA A C 1
ATOM 888 O O . ALA A 1 106 ? 37.176 1.010 -62.313 1.00 77.75 106 ALA A O 1
ATOM 889 N N . GLU A 1 107 ? 35.962 -0.651 -61.418 1.00 78.62 107 GLU A N 1
ATOM 890 C CA . GLU A 1 107 ? 35.734 -1.394 -62.665 1.00 78.62 107 GLU A CA 1
ATOM 891 C C . GLU A 1 107 ? 34.826 -0.608 -63.626 1.00 78.62 107 GLU A C 1
ATOM 893 O O . GLU A 1 107 ? 35.126 -0.480 -64.815 1.00 78.62 107 GLU A O 1
ATOM 898 N N . LEU A 1 108 ? 33.755 -0.002 -63.102 1.00 82.88 108 LEU A N 1
ATOM 899 C CA . LEU A 1 108 ? 32.825 0.816 -63.875 1.00 82.88 108 LEU A CA 1
ATOM 900 C C . LEU A 1 108 ? 33.538 2.011 -64.520 1.00 82.88 108 LEU A C 1
ATOM 902 O O . LEU A 1 108 ? 33.322 2.290 -65.697 1.00 82.88 108 LEU A O 1
ATOM 906 N N . GLN A 1 109 ? 34.451 2.664 -63.796 1.00 81.94 109 GLN A N 1
ATOM 907 C CA . GLN A 1 109 ? 35.252 3.768 -64.331 1.00 81.94 109 GLN A CA 1
ATOM 908 C C . GLN A 1 109 ? 36.153 3.351 -65.509 1.00 81.94 109 GLN A C 1
ATOM 910 O O . GLN A 1 109 ? 36.462 4.187 -66.355 1.00 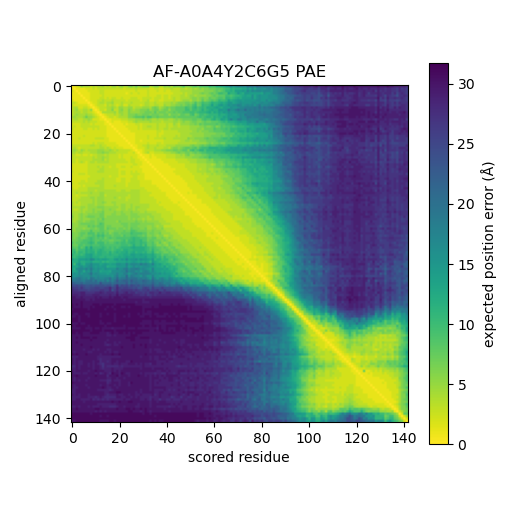81.94 109 GLN A O 1
ATOM 915 N N . LYS A 1 110 ? 36.569 2.078 -65.588 1.00 82.44 110 LYS A N 1
ATOM 916 C CA . LYS A 1 110 ? 37.350 1.552 -66.725 1.00 82.44 110 LYS A CA 1
ATOM 917 C C . LYS A 1 110 ? 36.480 1.261 -67.948 1.00 82.44 110 LYS A C 1
ATOM 919 O O . LYS A 1 110 ? 36.963 1.364 -69.070 1.00 82.44 110 LYS A O 1
ATOM 924 N N . VAL A 1 111 ? 35.230 0.850 -67.730 1.00 83.12 111 VAL A N 1
ATOM 925 C CA . VAL A 1 111 ? 34.298 0.448 -68.798 1.00 83.12 111 VAL A CA 1
ATOM 926 C C . VAL A 1 111 ? 33.532 1.645 -69.368 1.00 83.12 111 VAL A C 1
ATOM 928 O O . VAL A 1 111 ? 33.115 1.612 -70.526 1.00 83.12 111 VAL A O 1
ATOM 931 N N . LEU A 1 112 ? 33.339 2.704 -68.579 1.00 86.56 112 LEU A N 1
ATOM 932 C CA . LEU A 1 112 ? 32.676 3.919 -69.035 1.00 86.56 112 LEU A CA 1
ATOM 933 C C . LEU A 1 112 ? 33.630 4.828 -69.806 1.00 86.56 112 LEU A C 1
ATOM 935 O O . LEU A 1 112 ? 34.718 5.176 -69.346 1.00 86.56 112 LEU A O 1
ATOM 939 N N . GLN A 1 113 ? 33.171 5.269 -70.972 1.00 83.50 113 GLN A N 1
ATOM 940 C CA . GLN A 1 113 ? 33.799 6.365 -71.693 1.00 83.50 113 GLN A CA 1
ATOM 941 C C . GLN A 1 113 ? 33.636 7.669 -70.895 1.00 83.50 113 GLN A C 1
ATOM 943 O O . GLN A 1 113 ? 32.651 7.862 -70.186 1.00 83.50 113 GLN A O 1
ATOM 948 N N . ARG A 1 114 ? 34.611 8.576 -70.999 1.00 85.94 114 ARG A N 1
ATOM 949 C CA . ARG A 1 114 ? 34.510 9.926 -70.426 1.00 85.94 114 ARG A CA 1
ATOM 950 C C . ARG A 1 114 ? 33.377 10.682 -71.127 1.00 85.94 114 ARG A C 1
ATOM 952 O O . ARG A 1 114 ? 33.379 10.732 -72.349 1.00 85.94 114 ARG A O 1
ATOM 959 N N . PHE A 1 115 ? 32.469 11.269 -70.353 1.00 89.12 115 PHE A N 1
ATOM 960 C CA . PHE A 1 115 ? 31.386 12.105 -70.869 1.00 89.12 115 PHE A CA 1
ATOM 961 C C . PHE A 1 115 ? 31.897 13.496 -71.270 1.00 89.12 115 PHE A C 1
ATOM 963 O O . PHE A 1 115 ? 32.536 14.169 -70.455 1.00 89.12 115 PHE A O 1
ATOM 970 N N . ASP A 1 116 ? 31.580 13.935 -72.486 1.00 88.81 116 ASP A N 1
ATOM 971 C CA . ASP A 1 116 ? 31.764 15.309 -72.961 1.00 88.81 116 ASP A CA 1
ATOM 972 C C . ASP A 1 116 ? 30.404 15.977 -73.206 1.00 88.81 116 ASP A C 1
ATOM 974 O O . ASP A 1 116 ? 29.653 15.606 -74.104 1.00 88.81 116 ASP A O 1
ATOM 978 N N . SER A 1 117 ? 30.096 17.028 -72.443 1.00 87.69 117 SER A N 1
ATOM 979 C CA . SER A 1 117 ? 28.819 17.744 -72.537 1.00 87.69 117 SER A CA 1
ATOM 980 C C . SER A 1 117 ? 28.617 18.531 -73.836 1.00 87.69 117 SER A C 1
ATOM 982 O O . SER A 1 117 ? 27.528 19.058 -74.058 1.00 87.69 117 SER A O 1
ATOM 984 N N . ARG A 1 118 ? 29.648 18.654 -74.682 1.00 88.38 118 ARG A N 1
ATOM 985 C CA . ARG A 1 118 ? 29.568 19.328 -75.988 1.00 88.38 118 ARG A CA 1
ATOM 986 C C . ARG A 1 118 ? 29.184 18.380 -77.118 1.00 88.38 118 ARG A C 1
ATOM 988 O O . ARG A 1 118 ? 28.666 18.852 -78.127 1.00 88.38 118 ARG A O 1
ATOM 995 N N . THR A 1 119 ? 29.471 17.088 -76.973 1.00 87.56 119 THR A N 1
ATOM 996 C CA . THR A 1 119 ? 29.311 16.094 -78.045 1.00 87.56 119 THR A CA 1
ATOM 997 C C . THR A 1 119 ? 28.399 14.938 -77.670 1.00 87.56 119 THR A C 1
ATOM 999 O O . THR A 1 119 ? 27.774 14.361 -78.557 1.00 87.56 119 THR A O 1
ATOM 1002 N N . ASP A 1 120 ? 28.306 14.604 -76.386 1.00 91.25 120 ASP A N 1
ATOM 1003 C CA . ASP A 1 120 ? 27.643 13.392 -75.929 1.00 91.25 120 ASP A CA 1
ATOM 1004 C C . ASP A 1 120 ? 26.216 13.681 -75.452 1.00 91.25 120 ASP A C 1
ATOM 1006 O O . ASP A 1 120 ? 25.939 14.650 -74.742 1.00 91.25 120 ASP A O 1
ATOM 1010 N N . ASP A 1 121 ? 25.295 12.790 -75.813 1.00 92.06 121 ASP A N 1
ATOM 1011 C CA . ASP A 1 121 ? 23.915 12.821 -75.340 1.00 92.06 121 ASP A CA 1
ATOM 1012 C C . ASP A 1 121 ? 23.841 12.293 -73.897 1.00 92.06 121 ASP A C 1
ATOM 1014 O O . ASP A 1 121 ? 24.159 11.132 -73.614 1.00 92.06 121 ASP A O 1
ATOM 1018 N N . ILE A 1 122 ? 23.394 13.150 -72.977 1.00 91.94 122 ILE A N 1
ATOM 1019 C CA . ILE A 1 122 ? 23.264 12.824 -71.554 1.00 91.94 122 ILE A CA 1
ATOM 1020 C C . ILE A 1 122 ? 22.287 11.671 -71.302 1.00 91.94 122 ILE A C 1
ATOM 1022 O O . ILE A 1 122 ? 22.538 10.829 -70.439 1.00 91.94 122 ILE A O 1
ATOM 1026 N N . SER A 1 123 ? 21.191 11.591 -72.059 1.00 91.94 123 SER A N 1
ATOM 1027 C CA . SER A 1 123 ? 20.201 10.527 -71.909 1.00 91.94 123 SER A CA 1
ATOM 1028 C C . SER A 1 123 ? 20.799 9.187 -72.317 1.00 91.94 123 SER A C 1
ATOM 1030 O O . SER A 1 123 ? 20.669 8.206 -71.585 1.00 91.94 123 SER A O 1
ATOM 1032 N N . LEU A 1 124 ? 21.525 9.151 -73.436 1.00 90.38 124 LEU A N 1
ATOM 1033 C CA . LEU A 1 124 ? 22.209 7.939 -73.882 1.00 90.38 124 LEU A CA 1
ATOM 1034 C C . LEU A 1 124 ? 23.310 7.515 -72.900 1.00 90.38 124 LEU A C 1
ATOM 1036 O O . LEU A 1 124 ? 23.429 6.330 -72.578 1.00 90.38 124 LEU A O 1
ATOM 1040 N N . TYR A 1 125 ? 24.082 8.475 -72.386 1.00 91.38 125 TYR A N 1
ATOM 1041 C CA . TYR A 1 125 ? 25.135 8.213 -71.408 1.00 91.38 125 TYR A CA 1
ATOM 1042 C C . TYR A 1 125 ? 24.582 7.574 -70.127 1.00 91.38 125 TYR A C 1
ATOM 1044 O O . TYR A 1 125 ? 25.126 6.576 -69.654 1.00 91.38 125 TYR A O 1
ATOM 1052 N N . LEU A 1 126 ? 23.464 8.084 -69.601 1.00 90.00 126 LEU A N 1
ATOM 1053 C CA . LEU A 1 126 ? 22.818 7.528 -68.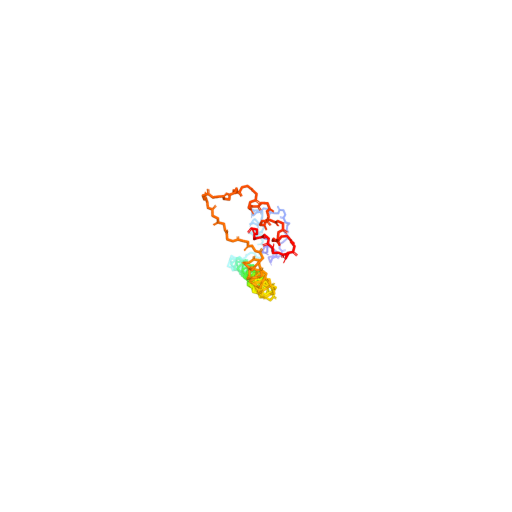408 1.00 90.00 126 LEU A CA 1
ATOM 1054 C C . LEU A 1 126 ? 22.271 6.110 -68.638 1.00 90.00 126 LEU A C 1
ATOM 1056 O O . LEU A 1 126 ? 22.414 5.257 -67.763 1.00 90.00 126 LEU A O 1
ATOM 1060 N N . VAL A 1 127 ? 21.722 5.819 -69.822 1.00 90.75 127 VAL A N 1
ATOM 1061 C CA . VAL A 1 127 ? 21.273 4.459 -70.181 1.00 90.75 127 VAL A CA 1
ATOM 1062 C C . VAL A 1 127 ? 22.448 3.476 -70.213 1.00 90.75 127 VAL A C 1
ATOM 1064 O O . VAL A 1 127 ? 22.351 2.357 -69.701 1.00 90.75 127 VAL A O 1
ATOM 1067 N N . VAL A 1 128 ? 23.581 3.878 -70.798 1.00 88.88 128 VAL A N 1
ATOM 1068 C CA . VAL A 1 128 ? 24.798 3.052 -70.817 1.00 88.88 128 VAL A CA 1
ATOM 1069 C C . VAL A 1 128 ? 25.340 2.872 -69.402 1.00 88.88 128 VAL A C 1
ATOM 1071 O O . VAL A 1 128 ? 25.659 1.746 -69.019 1.00 88.88 128 VAL A O 1
ATOM 1074 N N . PHE A 1 129 ? 25.385 3.943 -68.612 1.00 88.19 129 PHE A N 1
ATOM 1075 C CA . PHE A 1 129 ? 25.787 3.908 -67.211 1.00 88.19 129 PHE A CA 1
ATOM 1076 C C . PHE A 1 129 ? 24.968 2.891 -66.412 1.00 88.19 129 PHE A C 1
ATOM 1078 O O . PHE A 1 129 ? 25.544 1.988 -65.804 1.00 88.19 129 PHE A O 1
ATOM 1085 N N . GLU A 1 130 ? 23.637 2.973 -66.469 1.00 85.75 130 GLU A N 1
ATOM 1086 C CA . GLU A 1 130 ? 22.746 2.068 -65.740 1.00 85.75 130 GLU A CA 1
ATOM 1087 C C . GLU A 1 130 ? 22.937 0.614 -66.185 1.00 85.75 130 GLU A C 1
ATOM 1089 O O . GLU A 1 130 ? 23.049 -0.290 -65.354 1.00 85.75 130 GLU A O 1
ATOM 1094 N N . ARG A 1 131 ? 23.067 0.371 -67.495 1.00 87.94 131 ARG A N 1
ATOM 1095 C CA . ARG A 1 131 ? 23.324 -0.976 -68.017 1.00 87.94 131 ARG A CA 1
ATOM 1096 C C . ARG A 1 131 ? 24.636 -1.557 -67.487 1.00 87.94 131 ARG A C 1
ATOM 1098 O O . ARG A 1 131 ? 24.665 -2.736 -67.137 1.00 87.94 131 ARG A O 1
ATOM 1105 N N . GLN A 1 132 ? 25.713 -0.772 -67.435 1.00 86.62 132 GLN A N 1
ATOM 1106 C CA . GLN A 1 132 ? 27.009 -1.254 -66.944 1.00 86.62 132 GLN A CA 1
ATOM 1107 C C . GLN A 1 132 ? 27.019 -1.424 -65.419 1.00 86.62 132 GLN A C 1
ATOM 1109 O O . GLN A 1 132 ? 27.521 -2.435 -64.931 1.00 86.62 132 GLN A O 1
ATOM 1114 N N . ALA A 1 133 ? 26.399 -0.506 -64.675 1.00 83.06 133 ALA A N 1
ATOM 1115 C CA . ALA A 1 133 ? 26.246 -0.622 -63.226 1.00 83.06 133 ALA A CA 1
ATOM 1116 C C . ALA A 1 133 ? 25.451 -1.882 -62.838 1.00 83.06 133 ALA A C 1
ATOM 1118 O O . ALA A 1 133 ? 25.871 -2.636 -61.959 1.00 83.06 133 ALA A O 1
ATOM 1119 N N . ASN A 1 134 ? 24.370 -2.177 -63.570 1.00 82.88 134 ASN A N 1
ATOM 1120 C CA . ASN A 1 134 ? 23.571 -3.390 -63.383 1.00 82.88 134 ASN A CA 1
ATOM 1121 C C . ASN A 1 134 ? 24.363 -4.670 -63.699 1.00 82.88 134 ASN A C 1
ATOM 1123 O O . ASN A 1 134 ? 24.239 -5.665 -62.986 1.00 82.88 134 ASN A O 1
ATOM 1127 N N . ARG A 1 135 ? 25.216 -4.662 -64.736 1.00 80.88 135 ARG A N 1
ATOM 1128 C CA . ARG A 1 135 ? 26.089 -5.810 -65.064 1.00 80.88 135 ARG A CA 1
ATOM 1129 C C . ARG A 1 135 ? 27.103 -6.108 -63.966 1.00 80.88 135 ARG A C 1
ATOM 1131 O O . ARG A 1 135 ? 27.398 -7.276 -63.728 1.00 80.88 135 ARG A O 1
ATOM 1138 N N . LEU A 1 136 ? 27.613 -5.067 -63.315 1.00 80.62 136 LEU A N 1
ATOM 1139 C CA . LEU A 1 136 ? 28.576 -5.169 -62.220 1.00 80.62 136 LEU A CA 1
ATOM 1140 C C . LEU A 1 136 ? 27.909 -5.351 -60.847 1.00 80.62 136 LEU A C 1
ATOM 1142 O O . LEU A 1 136 ? 28.607 -5.397 -59.842 1.00 80.62 136 LEU A O 1
ATOM 1146 N N . LYS A 1 137 ? 26.572 -5.479 -60.795 1.00 77.81 137 LYS A N 1
ATOM 1147 C CA . LYS A 1 137 ? 25.788 -5.651 -59.559 1.00 77.81 137 LYS A CA 1
ATOM 1148 C C . LYS A 1 137 ? 26.139 -4.607 -58.488 1.00 77.81 137 LYS A C 1
ATOM 1150 O O . LYS A 1 137 ? 26.237 -4.929 -57.306 1.00 77.81 137 LYS A O 1
ATOM 1155 N N . ILE A 1 138 ? 26.345 -3.357 -58.904 1.00 74.62 138 ILE A N 1
ATOM 1156 C CA . ILE A 1 138 ? 26.556 -2.250 -57.970 1.00 74.62 138 ILE A CA 1
ATOM 1157 C C . ILE A 1 138 ? 25.213 -1.965 -57.297 1.00 74.62 138 ILE A C 1
ATOM 1159 O O . ILE A 1 138 ? 24.246 -1.611 -57.972 1.00 74.62 138 ILE A O 1
ATOM 1163 N N . ASN A 1 139 ? 25.141 -2.163 -55.981 1.00 66.31 139 ASN A N 1
ATOM 1164 C CA . ASN A 1 139 ? 23.922 -1.923 -55.211 1.00 66.31 139 ASN A CA 1
ATOM 1165 C C . ASN A 1 139 ? 23.503 -0.449 -55.343 1.00 66.31 139 ASN A C 1
ATOM 1167 O O . ASN A 1 139 ? 24.344 0.443 -55.203 1.00 66.31 139 ASN A O 1
ATOM 1171 N N . LYS A 1 140 ? 22.213 -0.184 -55.587 1.00 57.22 140 LYS A N 1
ATOM 1172 C CA . LYS A 1 140 ? 21.650 1.152 -55.353 1.00 57.22 140 LYS A CA 1
ATOM 1173 C C . LYS A 1 140 ? 21.681 1.365 -53.838 1.00 57.22 140 LYS A C 1
ATOM 1175 O O . LYS A 1 140 ? 21.208 0.503 -53.106 1.00 57.22 140 LYS A O 1
ATOM 1180 N N . ALA A 1 141 ? 22.322 2.437 -53.381 1.00 54.81 141 ALA A N 1
ATOM 1181 C CA . ALA A 1 141 ? 22.166 2.856 -51.996 1.00 54.81 141 ALA A CA 1
ATOM 1182 C C . ALA A 1 141 ? 20.704 3.295 -51.831 1.00 54.81 141 ALA A C 1
ATOM 1184 O O . ALA A 1 141 ? 20.257 4.150 -52.601 1.00 54.81 141 ALA A O 1
ATOM 1185 N N . ASP A 1 142 ? 19.977 2.636 -50.927 1.00 36.28 142 ASP A N 1
ATOM 1186 C CA . ASP A 1 142 ? 18.626 3.033 -50.509 1.00 36.28 142 ASP A CA 1
ATOM 1187 C C . ASP A 1 142 ? 18.643 4.398 -49.801 1.00 36.28 142 ASP A C 1
ATOM 1189 O O . ASP A 1 142 ? 19.620 4.674 -49.061 1.00 36.28 142 ASP A O 1
#

Mean predicted aligned error: 16.75 Å

Radius of gyration: 45.14 Å; Cα contacts (8 Å, |Δi|>4): 45; chains: 1; bounding box: 65×32×118 Å

Solvent-accessible surface area (backbone atoms only — not comparable to full-atom values): 8279 Å² total; per-residue (Å²): 109,68,70,35,50,74,64,69,43,93,78,64,92,84,56,48,73,68,55,49,50,50,52,41,75,67,40,92,75,61,45,73,68,60,54,48,53,50,50,50,52,52,52,51,55,51,52,53,49,50,51,52,52,50,50,51,54,48,53,52,49,52,57,49,50,52,52,54,49,52,51,50,51,51,50,51,53,52,50,52,50,51,53,51,52,53,54,50,54,52,50,74,59,44,66,64,51,58,55,52,41,52,52,40,51,58,52,46,62,73,73,50,76,85,86,45,89,91,80,51,58,67,70,60,49,51,53,54,49,51,55,52,39,59,73,58,65,50,75,80,84,128

Secondary structure (DSSP, 8-state):
-HHHHHTT----TT--HHHHHHHHHH-TT--HHHHHHHHHHHHHHHHHHHHHHHHHHHHHHHHHHHHHHHHHHHHHHHHHHHHHHHHHHHHHHHHHHHHHHHHHHHHHHHHSPPP-TTTS-HHHHHHHHHHHHHHTTPPPP-

Organism: Araneus ventricosus (NCBI:txid182803)